Protein AF-A0A9N9D091-F1 (afdb_monomer)

Structure (mmCIF, N/CA/C/O backbone):
data_AF-A0A9N9D091-F1
#
_entry.id   AF-A0A9N9D091-F1
#
loop_
_atom_site.group_PDB
_atom_site.id
_atom_site.type_symbol
_atom_site.label_atom_id
_atom_site.label_alt_id
_atom_site.label_comp_id
_atom_site.label_asym_id
_atom_site.label_entity_id
_atom_site.label_seq_id
_atom_site.pdbx_PDB_ins_code
_atom_site.Cartn_x
_atom_site.Cartn_y
_atom_site.Cartn_z
_atom_site.occupancy
_atom_site.B_iso_or_equiv
_atom_site.auth_seq_id
_atom_site.auth_comp_id
_atom_site.auth_asym_id
_atom_site.auth_atom_id
_atom_site.pdbx_PDB_model_num
ATOM 1 N N . MET A 1 1 ? -43.136 30.813 -58.481 1.00 37.66 1 MET A N 1
ATOM 2 C CA . MET A 1 1 ? -43.114 30.200 -57.138 1.00 37.66 1 MET A CA 1
ATOM 3 C C . MET A 1 1 ? -41.683 29.750 -56.927 1.00 37.66 1 MET A C 1
ATOM 5 O O . MET A 1 1 ? -41.272 28.803 -57.578 1.00 37.66 1 MET A O 1
ATOM 9 N N . THR A 1 2 ? -40.891 30.526 -56.189 1.00 40.81 2 THR A N 1
ATOM 10 C CA . THR A 1 2 ? -39.438 30.324 -56.091 1.00 40.81 2 THR A CA 1
ATOM 11 C C . THR A 1 2 ? -39.129 29.852 -54.680 1.00 40.81 2 THR A C 1
ATOM 13 O O . THR A 1 2 ? -39.356 30.591 -53.723 1.00 40.81 2 THR A O 1
ATOM 16 N N . GLU A 1 3 ? -38.701 28.598 -54.563 1.00 47.16 3 GLU A N 1
ATOM 17 C CA . GLU A 1 3 ? -38.390 27.947 -53.294 1.00 47.16 3 GLU A CA 1
ATOM 18 C C . GLU A 1 3 ? -37.081 28.463 -52.695 1.00 47.16 3 GLU A C 1
ATOM 20 O O . GLU A 1 3 ? -36.070 28.665 -53.369 1.00 47.16 3 GLU A O 1
ATOM 25 N N . VAL A 1 4 ? -37.148 28.682 -51.387 1.00 49.38 4 VAL A N 1
ATOM 26 C CA . VAL A 1 4 ? -36.069 29.101 -50.501 1.00 49.38 4 VAL A CA 1
ATOM 27 C C . VAL A 1 4 ? -35.194 27.884 -50.201 1.00 49.38 4 VAL A C 1
ATOM 29 O O . VAL A 1 4 ? -35.667 26.929 -49.593 1.00 49.38 4 VAL A O 1
ATOM 32 N N . ALA A 1 5 ? -33.912 27.931 -50.564 1.00 48.69 5 ALA A N 1
ATOM 33 C CA . ALA A 1 5 ? -32.923 26.957 -50.110 1.00 48.69 5 ALA A CA 1
ATOM 34 C C . ALA A 1 5 ? -31.899 27.650 -49.202 1.00 48.69 5 ALA A C 1
ATOM 36 O O . ALA A 1 5 ? -31.022 28.392 -49.637 1.00 48.69 5 AL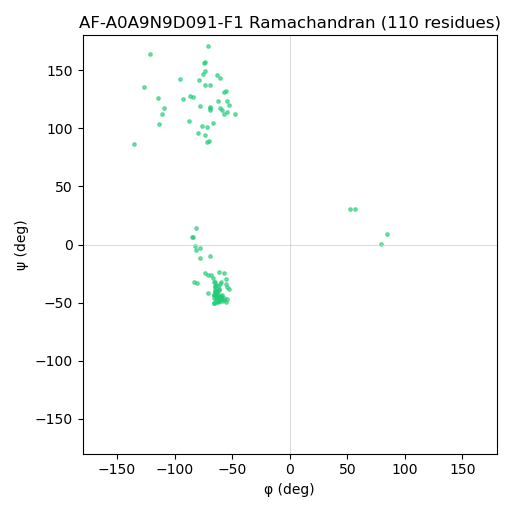A A O 1
ATOM 37 N N . THR A 1 6 ? -32.057 27.417 -47.903 1.00 42.56 6 THR A N 1
ATOM 38 C CA . THR A 1 6 ? -31.138 27.796 -46.830 1.00 42.56 6 THR A CA 1
ATOM 39 C C . THR A 1 6 ? -29.847 26.980 -46.904 1.00 42.56 6 THR A C 1
ATOM 41 O O . THR A 1 6 ? -29.866 25.772 -46.666 1.00 42.56 6 THR A O 1
ATOM 44 N N . THR A 1 7 ? -28.708 27.626 -47.150 1.00 43.16 7 THR A N 1
ATOM 45 C CA . THR A 1 7 ? -27.390 26.976 -47.068 1.00 43.16 7 THR A CA 1
ATOM 46 C C . THR A 1 7 ? -26.860 27.057 -45.636 1.00 43.16 7 THR A C 1
ATOM 48 O O . THR A 1 7 ? -26.455 28.115 -45.151 1.00 43.16 7 THR A O 1
ATOM 51 N N . LYS A 1 8 ? -26.889 25.922 -44.931 1.00 44.31 8 LYS A N 1
ATOM 52 C CA . LYS A 1 8 ? -26.371 25.752 -43.569 1.00 44.31 8 LYS A CA 1
ATOM 53 C C . LYS A 1 8 ? -24.841 25.851 -43.590 1.00 44.31 8 LYS A C 1
ATOM 55 O O . LYS A 1 8 ? -24.161 25.059 -44.232 1.00 44.31 8 LYS A O 1
ATOM 60 N N . LYS A 1 9 ? -24.301 26.852 -42.896 1.00 43.09 9 LYS A N 1
ATOM 61 C CA . LYS A 1 9 ? -22.863 27.107 -42.750 1.00 43.09 9 LYS A CA 1
ATOM 62 C C . LYS A 1 9 ? -22.270 26.061 -41.795 1.00 43.09 9 LYS A C 1
ATOM 64 O O . LYS A 1 9 ? -22.329 26.234 -40.580 1.00 43.09 9 LYS A O 1
ATOM 69 N N . GLU A 1 10 ? -21.736 24.963 -42.322 1.00 46.38 10 GLU A N 1
ATOM 70 C CA . GLU A 1 10 ? -20.969 24.000 -41.524 1.00 46.38 10 GLU A CA 1
ATOM 71 C C . GLU A 1 10 ? -19.610 24.605 -41.153 1.00 46.38 10 GLU A C 1
ATOM 73 O O . GLU A 1 10 ? -18.676 24.670 -41.950 1.00 46.38 10 GLU A O 1
ATOM 78 N N . GLN A 1 11 ? -19.505 25.093 -39.918 1.00 51.84 11 GLN A N 1
ATOM 79 C CA . GLN A 1 11 ? -18.235 25.487 -39.321 1.00 51.84 11 GLN A CA 1
ATOM 80 C C . GLN A 1 11 ? -17.524 24.226 -38.828 1.00 51.84 11 GLN A C 1
ATOM 82 O O . GLN A 1 11 ? -17.790 23.723 -37.738 1.00 51.84 11 GLN A O 1
ATOM 87 N N . ARG A 1 12 ? -16.616 23.694 -39.646 1.00 48.41 12 ARG A N 1
ATOM 88 C CA . ARG A 1 12 ? -15.719 22.608 -39.249 1.00 48.41 12 ARG A CA 1
ATOM 89 C C . ARG A 1 12 ? -14.618 23.203 -38.363 1.00 48.41 12 ARG A C 1
ATOM 91 O O . ARG A 1 12 ? -13.705 23.850 -38.872 1.00 48.41 12 ARG A O 1
ATOM 98 N N . LEU A 1 13 ? -14.719 23.032 -37.040 1.00 58.34 13 LEU A N 1
ATOM 99 C CA . LEU A 1 13 ? -13.636 23.389 -36.117 1.00 58.34 13 LEU A CA 1
ATOM 100 C C . LEU A 1 13 ? -12.383 22.588 -36.497 1.00 58.34 13 LEU A C 1
ATOM 102 O O . LEU A 1 13 ? -12.361 21.360 -36.411 1.00 58.34 13 LEU A O 1
ATOM 106 N N . LEU A 1 14 ? -11.341 23.296 -36.924 1.00 51.22 14 LEU A N 1
ATOM 107 C CA . LEU A 1 14 ? -10.021 22.739 -37.180 1.00 51.22 14 LEU A CA 1
ATOM 108 C C . LEU A 1 14 ? -9.383 22.365 -35.834 1.00 51.22 14 LEU A C 1
ATOM 110 O O . LEU A 1 14 ? -8.707 23.181 -35.206 1.00 51.22 14 LEU A O 1
ATOM 114 N N . ILE A 1 15 ? -9.610 21.136 -35.371 1.00 61.16 15 ILE A N 1
ATOM 115 C CA . ILE A 1 15 ? -8.831 20.566 -34.272 1.00 61.16 15 ILE A CA 1
ATOM 116 C C . ILE A 1 15 ? -7.414 20.391 -34.821 1.00 61.16 15 ILE A C 1
ATOM 118 O O . ILE A 1 15 ? -7.166 19.531 -35.666 1.00 61.16 15 ILE A O 1
ATOM 122 N N . LYS A 1 16 ? -6.493 21.271 -34.414 1.00 47.19 16 LYS A N 1
ATOM 123 C CA . LYS A 1 16 ? -5.079 21.146 -34.777 1.00 47.19 16 LYS A CA 1
ATOM 124 C C . LYS A 1 16 ? -4.597 19.774 -34.294 1.00 47.19 16 LYS A C 1
ATOM 126 O O . LYS A 1 16 ? -4.851 19.455 -33.132 1.00 47.19 16 LYS A O 1
ATOM 131 N N . PRO A 1 17 ? -3.917 18.970 -35.129 1.00 46.66 17 PRO A N 1
ATOM 132 C CA . PRO A 1 17 ? -3.369 17.708 -34.667 1.00 46.66 17 PRO A CA 1
ATOM 133 C C . PRO A 1 17 ? -2.372 18.015 -33.551 1.00 46.66 17 PRO A C 1
ATOM 135 O O . PRO A 1 17 ? -1.384 18.725 -33.759 1.00 46.66 17 PRO A O 1
ATOM 138 N N . THR A 1 18 ? -2.660 17.525 -32.347 1.00 57.88 18 THR A N 1
ATOM 139 C CA . THR A 1 18 ? -1.695 17.488 -31.253 1.00 57.88 18 THR A CA 1
ATOM 140 C C . THR A 1 18 ? -0.463 16.787 -31.808 1.00 57.88 18 THR A C 1
ATOM 142 O O . THR A 1 18 ? -0.589 15.668 -32.305 1.00 57.88 18 THR A O 1
ATOM 145 N N . LYS A 1 19 ? 0.697 17.461 -31.819 1.00 59.66 19 LYS A N 1
ATOM 146 C CA . LYS A 1 19 ? 1.964 16.861 -32.262 1.00 59.66 19 LYS A CA 1
ATOM 147 C C . LYS A 1 19 ? 2.081 15.502 -31.578 1.00 59.66 19 LYS A C 1
ATOM 149 O O . LYS A 1 19 ? 2.152 15.454 -30.352 1.00 59.66 19 LYS A O 1
ATOM 154 N N . GLY A 1 20 ? 2.009 14.427 -32.363 1.00 48.81 20 GLY A N 1
ATOM 155 C CA . GLY A 1 20 ? 2.147 13.074 -31.846 1.00 48.81 20 GLY A CA 1
ATOM 156 C C . GLY A 1 20 ? 3.458 13.003 -31.080 1.00 48.81 20 GLY A C 1
ATOM 157 O O . GLY A 1 20 ? 4.501 13.379 -31.618 1.00 48.81 20 GLY A O 1
ATOM 158 N N . LEU A 1 21 ? 3.382 12.607 -29.810 1.00 58.72 21 LEU A N 1
ATOM 159 C CA . LEU A 1 21 ? 4.558 12.289 -29.016 1.00 58.72 21 LEU A CA 1
ATOM 160 C C . LEU A 1 21 ? 5.321 11.232 -29.823 1.00 58.7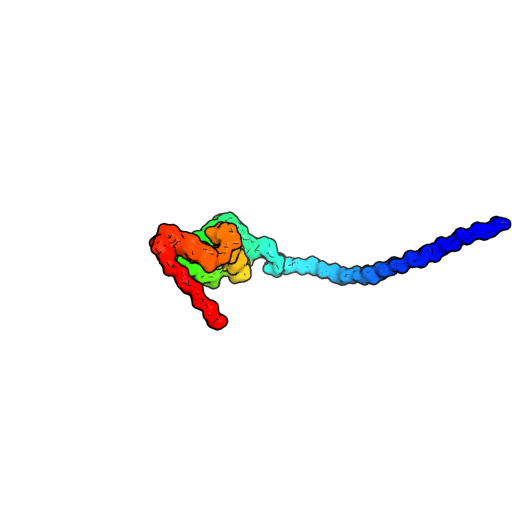2 21 LEU A C 1
ATOM 162 O O . LEU A 1 21 ? 4.772 10.158 -30.076 1.00 58.72 21 LEU A O 1
ATOM 166 N N . GLN A 1 22 ? 6.521 11.545 -30.313 1.00 57.88 22 GLN A N 1
ATOM 167 C CA . GLN A 1 22 ? 7.363 10.498 -30.882 1.00 57.88 22 GLN A CA 1
ATOM 168 C C . GLN A 1 22 ? 7.532 9.426 -29.807 1.00 57.88 22 GLN A C 1
ATOM 170 O O . GLN A 1 22 ? 7.749 9.760 -28.639 1.00 57.88 22 GLN A O 1
ATOM 175 N N . ALA A 1 23 ? 7.340 8.160 -30.181 1.00 62.56 23 ALA A N 1
ATOM 176 C CA . ALA A 1 23 ? 7.534 7.051 -29.265 1.00 62.56 23 ALA A CA 1
ATOM 177 C C . ALA A 1 23 ? 8.974 7.131 -28.748 1.00 62.56 23 ALA A C 1
ATOM 179 O O . ALA A 1 23 ? 9.919 7.006 -29.522 1.00 62.56 23 ALA A O 1
ATOM 180 N N . SER A 1 24 ? 9.127 7.432 -27.460 1.00 61.94 24 SER A N 1
ATOM 181 C CA . SER A 1 24 ? 10.425 7.383 -26.802 1.00 61.94 24 SER A CA 1
ATOM 182 C C . SER A 1 24 ? 10.914 5.939 -26.857 1.00 61.94 24 SER A C 1
ATOM 184 O O . SER A 1 24 ? 10.211 5.045 -26.389 1.00 61.94 24 SER A O 1
ATOM 186 N N . GLU A 1 25 ? 12.099 5.709 -27.424 1.00 65.69 25 GLU A N 1
ATOM 187 C CA . GLU A 1 25 ? 12.760 4.393 -27.406 1.00 65.69 25 GLU A CA 1
ATOM 188 C C . GLU A 1 25 ? 13.242 4.010 -25.998 1.00 65.69 25 GLU A C 1
ATOM 190 O O . GLU A 1 25 ? 13.618 2.865 -25.753 1.00 65.69 25 GLU A O 1
ATOM 195 N N . ASP A 1 26 ? 13.204 4.957 -25.054 1.00 71.25 26 ASP A N 1
ATOM 196 C CA . ASP A 1 26 ? 13.530 4.709 -23.658 1.00 71.25 26 ASP A CA 1
ATOM 197 C C . ASP A 1 26 ? 12.427 3.890 -22.975 1.00 71.25 26 ASP A C 1
ATOM 199 O O . ASP A 1 26 ? 11.481 4.411 -22.372 1.00 71.25 26 ASP A O 1
ATOM 203 N N . ILE A 1 27 ? 12.572 2.571 -23.078 1.00 72.25 27 ILE A N 1
ATOM 204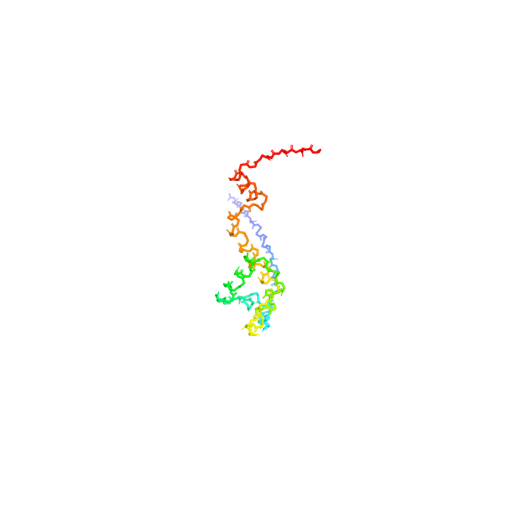 C CA . ILE A 1 27 ? 11.728 1.587 -22.405 1.00 72.25 27 ILE A CA 1
ATOM 205 C C . ILE A 1 27 ? 11.726 1.773 -20.883 1.00 72.25 27 ILE A C 1
ATOM 207 O O . ILE A 1 27 ? 10.749 1.382 -20.246 1.00 72.25 27 ILE A O 1
ATOM 211 N N . LEU A 1 28 ? 12.758 2.383 -20.286 1.00 73.88 28 LEU A N 1
ATOM 212 C CA . LEU A 1 28 ? 12.847 2.578 -18.837 1.00 73.88 28 LEU A CA 1
ATOM 213 C C . LEU A 1 28 ? 11.898 3.669 -18.347 1.00 73.88 28 LEU A C 1
ATOM 215 O O . LEU A 1 28 ? 11.487 3.634 -17.195 1.00 73.88 28 LEU A O 1
ATOM 219 N N . GLY A 1 29 ? 11.506 4.607 -19.211 1.00 76.69 29 GLY A N 1
ATOM 220 C CA . GLY A 1 29 ? 10.516 5.630 -18.878 1.00 76.69 29 GLY A CA 1
ATOM 221 C C . GLY A 1 29 ? 9.070 5.126 -18.910 1.00 76.69 29 GLY A C 1
ATOM 222 O O . GLY A 1 29 ? 8.160 5.829 -18.463 1.00 76.69 29 GLY A O 1
ATOM 223 N N . HIS A 1 30 ? 8.824 3.929 -19.454 1.00 83.44 30 HIS A N 1
ATOM 224 C CA . HIS A 1 30 ? 7.467 3.432 -19.632 1.00 83.44 30 HIS A CA 1
ATOM 225 C C . HIS A 1 30 ? 6.937 2.770 -18.344 1.00 83.44 30 HIS A C 1
ATOM 227 O O . HIS A 1 30 ? 7.542 1.819 -17.846 1.00 83.44 30 HIS A O 1
ATOM 233 N N . PRO A 1 31 ? 5.759 3.171 -17.815 1.00 83.12 31 PRO A N 1
ATOM 234 C CA . PRO A 1 31 ? 5.224 2.624 -16.564 1.00 83.12 31 PRO A CA 1
ATOM 235 C C . PRO A 1 31 ? 5.069 1.100 -16.540 1.00 83.12 31 PRO A C 1
ATOM 237 O O . PRO A 1 31 ? 5.161 0.489 -15.477 1.00 83.12 31 PRO A O 1
ATOM 240 N N . SER A 1 32 ? 4.829 0.470 -17.698 1.00 86.00 32 SER A N 1
ATOM 241 C CA . SER A 1 32 ? 4.719 -0.991 -17.767 1.00 86.00 32 SER A CA 1
ATOM 242 C C . SER A 1 32 ? 6.042 -1.706 -17.509 1.00 86.00 32 SER A C 1
ATOM 244 O O . SER A 1 32 ? 6.010 -2.847 -17.063 1.00 86.00 32 SER A O 1
ATOM 246 N N . SER A 1 33 ? 7.176 -1.061 -17.785 1.00 85.88 33 SER A N 1
ATOM 247 C CA . SER A 1 33 ? 8.512 -1.632 -17.601 1.00 85.88 33 SER A CA 1
ATOM 248 C C . SER A 1 33 ? 8.869 -1.758 -16.124 1.00 85.88 33 SER A C 1
ATOM 250 O O . SER A 1 33 ? 9.603 -2.658 -15.743 1.00 85.88 33 SER A O 1
ATOM 252 N N . HIS A 1 34 ? 8.280 -0.915 -15.272 1.00 89.62 34 HIS A N 1
ATOM 253 C CA . HIS A 1 34 ? 8.437 -0.987 -13.819 1.00 89.62 34 HIS A CA 1
ATOM 254 C C . HIS A 1 34 ? 7.486 -1.988 -13.146 1.00 89.62 34 HIS A C 1
ATOM 256 O O . HIS A 1 34 ? 7.384 -1.985 -11.917 1.00 89.62 34 HIS A O 1
ATOM 262 N N . ARG A 1 35 ? 6.712 -2.781 -13.903 1.00 91.12 35 ARG A N 1
ATOM 263 C CA . ARG A 1 35 ? 5.775 -3.752 -13.317 1.00 91.12 35 ARG A CA 1
ATOM 264 C C . ARG A 1 35 ? 6.542 -4.882 -12.644 1.00 91.12 35 ARG A C 1
ATOM 266 O O . ARG A 1 35 ? 7.490 -5.420 -13.202 1.00 91.12 35 ARG A O 1
ATOM 273 N N . LEU A 1 36 ? 6.070 -5.265 -11.464 1.00 93.44 36 LEU A N 1
ATOM 274 C CA . LEU A 1 36 ? 6.577 -6.437 -10.767 1.00 93.44 36 LEU A CA 1
ATOM 275 C C . LEU A 1 36 ? 6.046 -7.714 -11.418 1.00 93.44 36 LEU A C 1
ATOM 277 O O . LEU A 1 36 ? 4.906 -7.749 -11.894 1.00 93.44 36 LEU A O 1
ATOM 281 N N . ASN A 1 37 ? 6.872 -8.757 -11.398 1.00 93.25 37 ASN A N 1
ATOM 282 C CA . ASN A 1 37 ? 6.392 -10.120 -11.589 1.00 93.25 37 ASN A CA 1
ATOM 283 C C . ASN A 1 37 ? 5.583 -10.565 -10.352 1.00 93.25 37 ASN A C 1
ATOM 285 O O . ASN A 1 37 ? 5.559 -9.882 -9.325 1.00 93.25 37 ASN A O 1
ATOM 289 N N . GLU A 1 38 ? 4.914 -11.711 -10.448 1.00 94.38 38 GLU A N 1
ATOM 290 C CA . GLU A 1 38 ? 4.028 -12.178 -9.377 1.00 94.38 38 GLU A CA 1
ATOM 291 C C . GLU A 1 38 ? 4.781 -12.505 -8.076 1.00 94.38 38 GLU A C 1
ATOM 293 O O . GLU A 1 38 ? 4.300 -12.205 -6.986 1.00 94.38 38 GLU A O 1
ATOM 298 N N . ALA A 1 39 ? 5.994 -13.058 -8.178 1.00 94.50 39 ALA A N 1
ATOM 299 C CA . ALA A 1 39 ? 6.812 -13.398 -7.014 1.00 94.50 39 ALA A CA 1
ATOM 300 C C . ALA A 1 39 ? 7.253 -12.141 -6.241 1.00 94.50 39 ALA A C 1
ATOM 302 O O . ALA A 1 39 ? 7.108 -12.063 -5.021 1.00 94.50 39 ALA A O 1
ATOM 303 N N . ASP A 1 40 ? 7.725 -11.126 -6.962 1.00 94.88 40 ASP A N 1
ATOM 304 C CA . ASP A 1 40 ? 8.112 -9.828 -6.417 1.00 94.88 40 ASP A CA 1
ATOM 305 C C . ASP A 1 40 ? 6.902 -9.101 -5.828 1.00 94.88 40 ASP A C 1
ATOM 307 O O . ASP A 1 40 ? 6.994 -8.511 -4.751 1.00 94.88 40 ASP A O 1
ATOM 311 N N . TYR A 1 41 ? 5.747 -9.170 -6.499 1.00 95.56 41 TYR A N 1
ATOM 312 C CA . TYR A 1 41 ? 4.500 -8.612 -5.982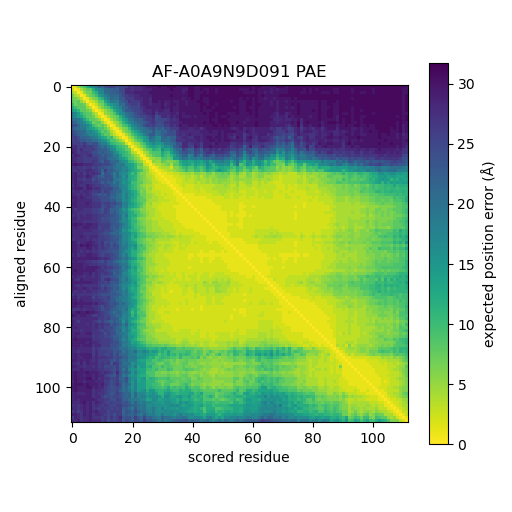 1.00 95.56 41 TYR A CA 1
ATOM 313 C C . TYR A 1 41 ? 4.115 -9.246 -4.642 1.00 95.56 41 TYR A C 1
ATOM 315 O O . TYR A 1 41 ? 3.816 -8.526 -3.686 1.00 95.56 41 TYR A O 1
ATOM 323 N N . GLN A 1 42 ? 4.178 -10.574 -4.543 1.00 95.69 42 GLN A N 1
ATOM 324 C CA . GLN A 1 42 ? 3.871 -11.300 -3.315 1.00 95.69 42 GLN A CA 1
ATOM 325 C C . GLN A 1 42 ? 4.843 -10.935 -2.180 1.00 95.69 42 GLN A C 1
ATOM 327 O O . GLN A 1 42 ? 4.408 -10.656 -1.062 1.00 95.69 42 GLN A O 1
ATOM 332 N N . LYS A 1 43 ? 6.140 -10.801 -2.476 1.00 95.12 43 LYS A N 1
ATOM 333 C CA . LYS A 1 43 ? 7.140 -10.352 -1.497 1.00 95.12 43 LYS A CA 1
ATOM 334 C C . LYS A 1 43 ? 6.866 -8.927 -1.003 1.00 95.12 43 LYS A C 1
ATOM 336 O O . LYS A 1 43 ? 6.913 -8.649 0.196 1.00 95.12 43 LYS A O 1
ATOM 341 N N . VAL A 1 44 ? 6.541 -8.008 -1.916 1.00 95.50 44 VAL A N 1
ATOM 342 C CA . VAL A 1 44 ? 6.144 -6.633 -1.567 1.00 95.50 44 VAL A CA 1
ATOM 343 C C . VAL A 1 44 ? 4.877 -6.631 -0.715 1.00 95.50 44 VAL A C 1
ATOM 345 O O . VAL A 1 44 ? 4.783 -5.837 0.224 1.00 95.50 44 VAL A O 1
ATOM 348 N N . LYS A 1 45 ? 3.922 -7.522 -0.999 1.00 95.62 45 LYS A N 1
ATOM 349 C CA . LYS A 1 45 ? 2.690 -7.672 -0.221 1.00 95.62 45 LYS A CA 1
ATOM 350 C C . LYS A 1 45 ? 2.972 -8.082 1.217 1.00 95.62 45 LYS A C 1
ATOM 3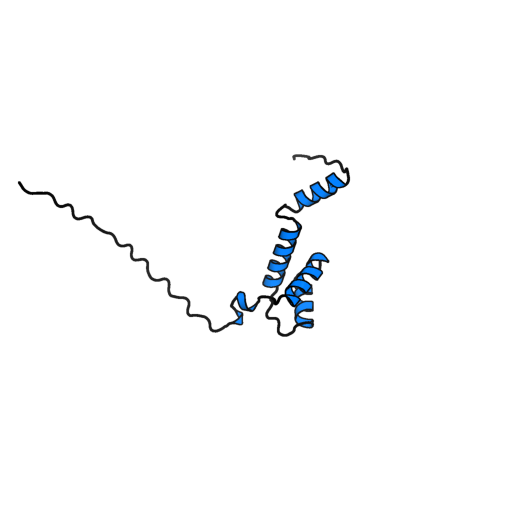52 O O . LYS A 1 45 ? 2.497 -7.405 2.124 1.00 95.62 45 LYS A O 1
ATOM 357 N N . GLU A 1 46 ? 3.792 -9.106 1.418 1.00 95.12 46 GLU A N 1
ATOM 358 C CA . GLU A 1 46 ? 4.186 -9.589 2.746 1.00 95.12 46 GLU A CA 1
ATOM 359 C C . GLU A 1 46 ? 4.883 -8.498 3.568 1.00 95.12 46 GLU A C 1
ATOM 361 O O . GLU A 1 46 ? 4.479 -8.205 4.697 1.00 95.12 46 GLU A O 1
ATOM 366 N N . MET A 1 47 ? 5.866 -7.809 2.979 1.00 95.19 47 MET A N 1
ATOM 367 C CA . MET A 1 47 ? 6.561 -6.711 3.660 1.00 95.19 47 MET A CA 1
ATOM 368 C C . MET A 1 47 ? 5.636 -5.518 3.946 1.00 95.19 47 MET A C 1
ATOM 370 O O . MET A 1 47 ? 5.739 -4.891 5.000 1.00 95.19 47 MET A O 1
ATOM 374 N N . SER A 1 48 ? 4.696 -5.220 3.042 1.00 94.06 48 SER A N 1
ATOM 375 C CA . SER A 1 48 ? 3.698 -4.161 3.246 1.00 94.06 48 SER A CA 1
ATOM 376 C C . SER A 1 48 ? 2.761 -4.491 4.404 1.00 94.06 48 SER A C 1
ATOM 378 O O . SER A 1 48 ? 2.479 -3.618 5.222 1.00 94.06 48 SER A O 1
ATOM 380 N N . THR A 1 49 ? 2.307 -5.744 4.509 1.00 90.88 49 THR A N 1
ATOM 381 C CA . THR A 1 49 ? 1.488 -6.203 5.641 1.00 90.88 49 THR A CA 1
ATOM 382 C C . THR A 1 49 ? 2.259 -6.210 6.959 1.00 90.88 49 THR A C 1
ATOM 384 O O . THR A 1 49 ? 1.664 -5.961 8.002 1.00 90.88 49 THR A O 1
ATOM 387 N N . ALA A 1 50 ? 3.580 -6.407 6.915 1.00 92.88 50 ALA A N 1
ATOM 388 C CA . ALA A 1 50 ? 4.464 -6.289 8.073 1.00 92.88 50 ALA A CA 1
ATOM 389 C C . ALA A 1 50 ? 4.796 -4.829 8.457 1.00 92.88 50 ALA A C 1
ATOM 391 O O . ALA A 1 50 ? 5.483 -4.598 9.447 1.00 92.88 50 ALA A O 1
ATOM 392 N N . GLY A 1 51 ? 4.324 -3.838 7.691 1.00 90.94 51 GLY A N 1
ATOM 393 C CA . GLY A 1 51 ? 4.508 -2.416 7.996 1.00 90.94 51 GLY A CA 1
ATOM 394 C C . GLY A 1 51 ? 5.835 -1.805 7.533 1.00 90.94 51 GLY A C 1
ATOM 395 O O . GLY A 1 51 ? 6.105 -0.652 7.865 1.00 90.94 51 GLY A O 1
ATOM 396 N N . VAL A 1 52 ? 6.639 -2.519 6.738 1.00 94.25 52 VAL A N 1
ATOM 397 C CA . VAL A 1 52 ? 7.947 -2.049 6.241 1.00 94.25 52 VAL A CA 1
ATOM 398 C C . VAL A 1 52 ? 7.786 -0.810 5.344 1.00 94.25 52 VAL A C 1
ATOM 400 O O . VAL A 1 52 ? 6.790 -0.667 4.623 1.00 94.25 52 VAL A O 1
ATOM 403 N N . TYR A 1 53 ? 8.740 0.129 5.365 1.00 93.31 53 TYR A N 1
ATOM 404 C CA . TYR A 1 53 ? 8.662 1.338 4.540 1.00 93.31 53 TYR A CA 1
ATOM 405 C C . TYR A 1 53 ? 8.944 1.057 3.059 1.00 93.31 53 TYR A C 1
ATOM 407 O O . TYR A 1 53 ? 9.730 0.186 2.703 1.00 93.31 53 TYR A O 1
ATOM 415 N N . SER A 1 54 ? 8.332 1.834 2.156 1.00 94.06 54 SER A N 1
ATOM 416 C CA . SER A 1 54 ? 8.439 1.597 0.704 1.00 94.06 54 SER A CA 1
ATOM 417 C C . SER A 1 54 ? 9.876 1.661 0.171 1.00 94.06 54 SER A C 1
ATOM 419 O O . SER A 1 54 ? 10.202 0.956 -0.778 1.00 94.06 54 SER A O 1
ATOM 421 N N . GLN A 1 55 ? 10.732 2.494 0.771 1.00 95.06 55 GLN A N 1
ATOM 422 C CA . GLN A 1 55 ? 12.147 2.587 0.394 1.00 95.06 55 GLN A CA 1
ATOM 423 C C . GLN A 1 55 ? 12.927 1.340 0.821 1.00 95.06 55 GLN A C 1
ATOM 425 O O . GLN A 1 55 ? 13.696 0.804 0.034 1.00 95.06 55 GLN A O 1
ATOM 430 N N . GLU A 1 56 ? 12.673 0.831 2.028 1.00 96.31 56 GLU A N 1
ATOM 431 C CA . GLU A 1 56 ? 13.293 -0.402 2.527 1.00 96.31 56 GLU A CA 1
ATOM 432 C C . GLU A 1 56 ? 12.840 -1.611 1.704 1.00 96.31 56 GLU A C 1
ATOM 434 O O . GLU A 1 56 ? 13.666 -2.415 1.278 1.00 96.31 56 GLU A O 1
ATOM 439 N N . ILE A 1 57 ? 11.541 -1.684 1.390 1.00 96.62 57 ILE A N 1
ATOM 440 C CA . ILE A 1 57 ? 10.973 -2.682 0.478 1.00 96.62 57 ILE A CA 1
ATOM 441 C C . ILE A 1 57 ? 11.688 -2.650 -0.874 1.00 96.62 57 ILE A C 1
ATOM 443 O O . ILE A 1 57 ? 12.052 -3.703 -1.391 1.00 96.62 57 ILE A O 1
ATOM 447 N N . LEU A 1 58 ? 11.893 -1.459 -1.445 1.00 96.38 58 LEU A N 1
ATOM 448 C CA . LEU A 1 58 ? 12.585 -1.301 -2.721 1.00 96.38 58 LEU A CA 1
ATOM 449 C C . LEU A 1 58 ? 14.030 -1.804 -2.637 1.00 96.38 58 LEU A C 1
ATOM 451 O O . LEU A 1 58 ? 14.457 -2.572 -3.494 1.00 96.38 58 LEU A O 1
ATOM 455 N N . SER A 1 59 ? 14.762 -1.429 -1.584 1.00 96.81 59 SER A N 1
ATOM 456 C CA . SER A 1 59 ? 16.132 -1.902 -1.369 1.00 96.81 59 SER A CA 1
ATOM 457 C C . SER A 1 59 ? 16.198 -3.424 -1.238 1.00 96.81 59 SER A C 1
ATOM 459 O O . SER A 1 59 ? 17.017 -4.061 -1.897 1.00 96.81 59 SER A O 1
ATOM 461 N N . MET A 1 60 ? 15.312 -4.027 -0.443 1.00 96.06 60 MET A N 1
ATOM 462 C CA . MET A 1 60 ? 15.244 -5.483 -0.279 1.00 96.06 60 MET A CA 1
ATOM 463 C C . MET A 1 60 ? 14.826 -6.200 -1.567 1.00 96.06 60 MET A C 1
ATOM 465 O O . MET A 1 60 ? 15.256 -7.329 -1.809 1.00 96.06 60 MET A O 1
ATOM 469 N N . LEU A 1 61 ? 13.982 -5.565 -2.384 1.00 95.62 61 LEU A N 1
ATOM 470 C CA . LEU A 1 61 ? 13.569 -6.083 -3.681 1.00 95.62 61 LEU A CA 1
ATOM 471 C C . LEU A 1 61 ? 14.756 -6.128 -4.646 1.00 95.62 61 LEU A C 1
ATOM 473 O O . LEU A 1 61 ? 15.022 -7.189 -5.202 1.00 95.62 61 LEU A O 1
ATOM 477 N N . HIS A 1 62 ? 15.505 -5.031 -4.779 1.00 95.19 62 HIS A N 1
ATOM 478 C CA . HIS A 1 62 ? 16.698 -4.963 -5.634 1.00 95.19 62 HIS A CA 1
ATOM 479 C C . HIS A 1 62 ? 17.827 -5.880 -5.159 1.00 95.19 62 HIS A C 1
ATOM 481 O O . HIS A 1 62 ? 18.547 -6.435 -5.980 1.00 95.19 62 HIS A O 1
ATOM 487 N N . GLN A 1 63 ? 17.957 -6.100 -3.847 1.00 95.12 63 GLN A N 1
ATOM 488 C CA . GLN A 1 63 ? 18.897 -7.088 -3.308 1.00 95.12 63 GLN A CA 1
ATOM 489 C C . GLN A 1 63 ? 18.535 -8.522 -3.712 1.00 95.12 63 GLN A C 1
ATOM 491 O O . GLN A 1 63 ? 19.426 -9.317 -3.994 1.00 95.12 63 GLN A O 1
ATOM 496 N N . SER A 1 64 ? 17.244 -8.872 -3.729 1.00 93.81 64 SER A N 1
ATOM 497 C CA . SER A 1 64 ? 16.807 -10.218 -4.127 1.00 93.81 64 SER A CA 1
ATOM 498 C C . SER A 1 64 ? 16.673 -10.420 -5.630 1.00 93.81 64 SER A C 1
ATOM 500 O O . SER A 1 64 ? 16.866 -11.532 -6.105 1.00 93.81 64 SER A O 1
ATOM 502 N N . ASN A 1 65 ? 16.308 -9.367 -6.357 1.00 93.06 65 ASN A N 1
ATOM 503 C CA . ASN A 1 65 ? 16.114 -9.369 -7.797 1.00 93.06 65 ASN A CA 1
ATOM 504 C C . ASN A 1 65 ? 16.779 -8.113 -8.390 1.00 93.06 65 ASN A C 1
ATOM 506 O O . ASN A 1 65 ? 16.113 -7.082 -8.550 1.00 93.06 65 ASN A O 1
ATOM 510 N N . PRO A 1 66 ? 18.085 -8.187 -8.705 1.00 92.38 66 PRO A N 1
ATOM 511 C CA . PRO A 1 66 ? 18.829 -7.070 -9.286 1.00 92.38 66 PRO A CA 1
ATOM 512 C C . PRO A 1 66 ? 18.291 -6.607 -10.646 1.00 92.38 66 PRO A C 1
ATOM 514 O O . PRO A 1 66 ? 18.478 -5.448 -11.006 1.00 92.38 66 PRO A O 1
ATOM 517 N N . ASP A 1 67 ? 17.589 -7.479 -11.376 1.00 91.31 67 ASP A N 1
ATOM 518 C CA . ASP A 1 67 ? 17.024 -7.179 -12.698 1.00 91.31 67 ASP A CA 1
ATOM 519 C C . ASP A 1 67 ? 15.690 -6.416 -12.614 1.00 91.31 67 ASP A C 1
ATOM 521 O O . ASP A 1 67 ? 15.113 -6.014 -13.628 1.00 91.31 67 ASP A O 1
ATOM 525 N N . SER A 1 68 ? 15.164 -6.212 -11.403 1.00 90.44 68 SER A N 1
ATOM 526 C CA . SER A 1 68 ? 13.907 -5.504 -11.198 1.00 90.44 68 SER A CA 1
ATOM 527 C C . SER A 1 68 ? 14.042 -4.017 -11.525 1.00 90.44 68 SER A C 1
ATOM 529 O O . SER A 1 68 ? 14.723 -3.258 -10.837 1.00 90.44 68 SER A O 1
ATOM 531 N N . LEU A 1 69 ? 13.281 -3.560 -12.519 1.00 92.31 69 LEU A N 1
ATOM 532 C CA . LEU A 1 69 ? 13.171 -2.144 -12.886 1.00 92.31 69 LEU A CA 1
ATOM 533 C C . LEU A 1 69 ? 12.189 -1.369 -11.992 1.00 92.31 69 LEU A C 1
ATOM 535 O O . LEU A 1 69 ? 11.745 -0.277 -12.350 1.00 92.31 69 LEU A O 1
ATOM 539 N N . ALA A 1 70 ? 11.790 -1.935 -10.852 1.00 92.19 70 ALA A N 1
ATOM 540 C CA . ALA A 1 70 ? 10.882 -1.284 -9.924 1.00 92.19 70 ALA A CA 1
ATOM 541 C C . ALA A 1 70 ? 11.471 0.029 -9.395 1.00 92.19 70 ALA A C 1
ATOM 543 O O . ALA A 1 70 ? 12.662 0.137 -9.110 1.00 92.19 70 ALA A O 1
ATOM 544 N N . ILE A 1 71 ? 10.599 1.017 -9.207 1.00 93.06 71 ILE A N 1
ATOM 545 C CA . ILE A 1 71 ? 10.940 2.306 -8.606 1.00 93.06 71 ILE A CA 1
ATOM 546 C C . ILE A 1 71 ? 10.081 2.549 -7.366 1.00 93.06 71 ILE A C 1
ATOM 548 O O . ILE A 1 71 ? 9.023 1.940 -7.194 1.00 93.06 71 ILE A O 1
ATOM 552 N N . SER A 1 72 ? 10.484 3.500 -6.522 1.00 92.50 72 SER A N 1
ATOM 553 C CA . SER A 1 72 ? 9.767 3.829 -5.278 1.00 92.50 72 SER A CA 1
ATOM 554 C C . SER A 1 72 ? 8.276 4.123 -5.505 1.00 92.50 72 SER A C 1
ATOM 556 O O . SER A 1 72 ? 7.423 3.653 -4.752 1.00 92.50 72 SER A O 1
ATOM 558 N N . LYS A 1 73 ? 7.935 4.802 -6.611 1.00 92.75 73 LYS A N 1
ATOM 559 C CA . LYS A 1 73 ? 6.542 5.068 -7.002 1.00 92.75 73 LYS A CA 1
ATOM 560 C C . LYS A 1 73 ? 5.742 3.784 -7.258 1.00 92.75 73 LYS A C 1
ATOM 562 O O . LYS A 1 73 ? 4.582 3.711 -6.863 1.00 92.75 73 LYS A O 1
ATOM 567 N N . THR A 1 74 ? 6.351 2.771 -7.875 1.00 93.88 74 THR A N 1
ATOM 568 C CA . TH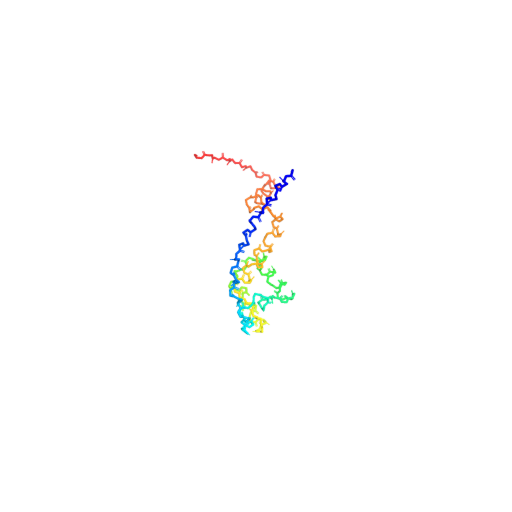R A 1 74 ? 5.728 1.455 -8.081 1.00 93.88 74 THR A CA 1
ATOM 569 C C . THR A 1 74 ? 5.410 0.804 -6.741 1.00 93.88 74 THR A C 1
ATOM 571 O O . THR A 1 74 ? 4.276 0.382 -6.521 1.00 93.88 74 THR A O 1
ATOM 574 N N . ILE A 1 75 ? 6.380 0.784 -5.824 1.00 95.94 75 ILE A N 1
ATOM 575 C CA . ILE A 1 75 ? 6.212 0.185 -4.495 1.00 95.94 75 ILE A CA 1
ATOM 576 C C . ILE A 1 75 ? 5.141 0.920 -3.689 1.00 95.94 75 ILE A C 1
ATOM 578 O O . ILE A 1 75 ? 4.264 0.282 -3.112 1.00 95.94 75 ILE A O 1
ATOM 582 N N . TYR A 1 76 ? 5.158 2.255 -3.695 1.00 94.81 76 TYR A N 1
ATOM 583 C CA . TYR A 1 76 ? 4.134 3.071 -3.043 1.00 94.81 76 TYR A CA 1
ATOM 584 C C . TYR A 1 76 ? 2.729 2.757 -3.572 1.00 94.81 76 TYR A C 1
ATOM 586 O O . TYR A 1 76 ? 1.818 2.514 -2.783 1.00 94.81 76 TYR A O 1
ATOM 594 N N . ASN A 1 77 ? 2.555 2.704 -4.895 1.00 93.94 77 ASN A N 1
ATOM 595 C CA . ASN A 1 77 ? 1.261 2.409 -5.509 1.00 93.94 77 ASN A CA 1
ATOM 596 C C . ASN A 1 77 ? 0.757 1.008 -5.146 1.00 93.94 77 ASN A C 1
ATOM 598 O O . ASN A 1 77 ? -0.419 0.839 -4.831 1.00 93.94 77 ASN A O 1
ATOM 602 N N . ILE A 1 78 ? 1.644 0.009 -5.172 1.00 94.44 78 ILE A N 1
ATOM 603 C CA . ILE A 1 78 ? 1.310 -1.369 -4.801 1.00 94.44 78 ILE A CA 1
ATOM 604 C C . ILE A 1 78 ? 0.912 -1.441 -3.329 1.00 94.44 78 ILE A C 1
ATOM 606 O O . ILE A 1 78 ? -0.141 -1.989 -3.015 1.00 94.44 78 ILE A O 1
ATOM 610 N N . ARG A 1 79 ? 1.698 -0.832 -2.438 1.00 94.00 79 ARG A N 1
ATOM 611 C CA . ARG A 1 79 ? 1.390 -0.755 -1.007 1.00 94.00 79 ARG A CA 1
ATOM 612 C C . ARG A 1 79 ? 0.036 -0.098 -0.758 1.00 94.00 79 ARG A C 1
ATOM 614 O O . ARG A 1 79 ? -0.757 -0.624 0.015 1.00 94.00 79 ARG A O 1
ATOM 621 N N . ASN A 1 80 ? -0.236 1.024 -1.420 1.00 91.94 80 ASN A N 1
ATOM 622 C CA . ASN A 1 80 ? -1.507 1.725 -1.279 1.00 91.94 80 ASN A CA 1
ATOM 623 C C . ASN A 1 80 ? -2.681 0.866 -1.771 1.00 91.94 80 ASN A C 1
ATOM 625 O O . ASN A 1 80 ? -3.717 0.820 -1.118 1.00 91.94 80 ASN A O 1
ATOM 629 N N . LYS A 1 81 ? -2.502 0.127 -2.876 1.00 92.31 81 LYS A N 1
ATOM 630 C CA . LYS A 1 81 ? -3.498 -0.837 -3.360 1.00 92.31 81 LYS A CA 1
ATOM 631 C C . LYS A 1 81 ? -3.756 -1.942 -2.331 1.00 92.31 81 LYS A C 1
ATOM 633 O O . LYS A 1 81 ? -4.903 -2.190 -1.995 1.00 92.31 81 LYS A O 1
ATOM 638 N N . ILE A 1 82 ? -2.702 -2.548 -1.781 1.00 91.94 82 ILE A N 1
ATOM 639 C CA . ILE A 1 82 ? -2.824 -3.582 -0.741 1.00 91.94 82 ILE A CA 1
ATOM 640 C C . ILE A 1 82 ? -3.556 -3.036 0.487 1.00 91.94 82 ILE A C 1
ATOM 642 O O . ILE A 1 82 ? -4.430 -3.702 1.028 1.00 91.94 82 ILE A O 1
ATOM 646 N N . GLN A 1 83 ? -3.223 -1.822 0.924 1.00 89.62 83 GLN A N 1
ATOM 647 C CA . GLN A 1 83 ? -3.886 -1.192 2.061 1.00 89.62 83 GLN A CA 1
ATOM 648 C C . GLN A 1 83 ? -5.366 -0.925 1.778 1.00 89.62 83 GLN A C 1
ATOM 650 O O . GLN A 1 83 ? -6.203 -1.225 2.622 1.00 89.62 83 GLN A O 1
ATOM 655 N N . HIS A 1 84 ? -5.691 -0.398 0.600 1.00 89.44 84 HIS A N 1
ATOM 656 C CA . HIS A 1 84 ? -7.070 -0.176 0.181 1.00 89.44 84 HIS A CA 1
ATOM 657 C C . HIS A 1 84 ? -7.876 -1.483 0.151 1.00 89.44 84 HIS A C 1
ATOM 659 O O . HIS A 1 84 ? -8.992 -1.530 0.669 1.00 89.44 84 HIS A O 1
ATOM 665 N N . ASP A 1 85 ? -7.294 -2.548 -0.403 1.00 89.56 85 ASP A N 1
ATOM 666 C CA . ASP A 1 85 ? -7.921 -3.868 -0.479 1.00 89.56 85 ASP A CA 1
ATOM 667 C C . ASP A 1 85 ? -8.120 -4.467 0.926 1.00 89.56 85 ASP A C 1
ATOM 669 O O . ASP A 1 85 ? -9.190 -4.993 1.229 1.00 89.56 85 ASP A O 1
ATOM 673 N N . ASN A 1 86 ? -7.137 -4.311 1.821 1.00 86.81 86 ASN A N 1
ATOM 674 C CA . ASN A 1 86 ? -7.238 -4.734 3.223 1.00 86.81 86 ASN A CA 1
ATOM 675 C C . ASN A 1 86 ? -8.319 -3.965 3.994 1.00 86.81 86 ASN A C 1
ATOM 677 O O . ASN A 1 86 ? -8.965 -4.530 4.872 1.00 86.81 86 ASN A O 1
ATOM 681 N N . LEU A 1 87 ? -8.514 -2.684 3.674 1.00 87.44 87 LEU A N 1
ATOM 682 C CA . LEU A 1 87 ? -9.557 -1.847 4.263 1.00 87.44 87 LEU A CA 1
ATOM 683 C C . LEU A 1 87 ? -10.923 -2.038 3.594 1.00 87.44 87 LEU A C 1
ATOM 685 O O . LEU A 1 87 ? -11.877 -1.386 4.004 1.00 87.44 87 LEU A O 1
ATOM 689 N N . GLN A 1 88 ? -11.034 -2.890 2.568 1.00 86.75 88 GLN A N 1
ATOM 690 C CA . GLN A 1 88 ? -12.270 -3.109 1.805 1.00 86.75 88 GLN A CA 1
ATOM 691 C C . GLN A 1 88 ? -12.904 -1.801 1.283 1.00 86.75 88 GLN A C 1
ATOM 693 O O . GLN A 1 88 ? -14.119 -1.697 1.141 1.00 86.75 88 GLN A O 1
ATOM 698 N N . 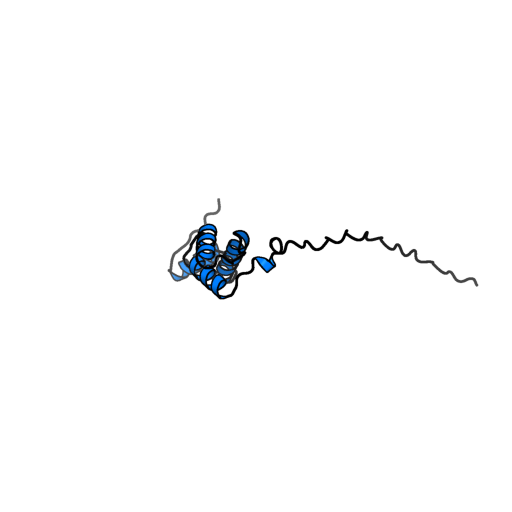GLY A 1 89 ? -12.083 -0.783 1.002 1.00 82.06 89 GLY A N 1
ATOM 699 C CA . GLY A 1 89 ? -12.545 0.547 0.585 1.00 82.06 89 GLY A CA 1
ATOM 700 C C . GLY A 1 89 ? -13.038 1.464 1.715 1.00 82.06 89 GLY A C 1
ATOM 701 O O . GLY A 1 89 ? -13.406 2.608 1.446 1.00 82.06 89 GLY A O 1
ATOM 702 N N . CYS A 1 90 ? -13.009 1.020 2.974 1.00 87.88 90 CYS A N 1
ATOM 703 C CA . CYS A 1 90 ? -13.272 1.869 4.133 1.00 87.88 90 CYS A CA 1
ATOM 704 C C . CYS A 1 90 ? -12.089 2.804 4.420 1.00 87.88 90 CYS A C 1
ATOM 706 O O . CYS A 1 90 ? -10.933 2.533 4.082 1.00 87.88 90 CYS A O 1
ATOM 708 N N . THR A 1 91 ? -12.358 3.925 5.093 1.00 88.88 91 THR A N 1
ATOM 709 C CA . THR A 1 91 ? -11.268 4.764 5.608 1.00 88.88 91 THR A CA 1
ATOM 710 C C . THR A 1 91 ? -10.623 4.100 6.825 1.00 88.88 91 THR A C 1
ATOM 712 O O . THR A 1 91 ? -11.260 3.318 7.531 1.00 88.88 91 THR A O 1
ATOM 715 N N . LEU A 1 92 ? -9.371 4.463 7.124 1.00 87.81 92 LEU A N 1
ATOM 716 C CA . LEU A 1 92 ? -8.676 3.998 8.333 1.00 87.81 92 LEU A CA 1
ATOM 717 C C . LEU A 1 92 ? -9.464 4.292 9.615 1.00 87.81 92 LEU A C 1
ATOM 719 O O . LEU A 1 92 ? -9.462 3.478 10.529 1.00 87.81 92 LEU A O 1
ATOM 723 N N . ILE A 1 93 ? -10.146 5.439 9.668 1.00 90.81 93 ILE A N 1
ATOM 724 C CA . ILE A 1 93 ? -10.973 5.833 10.813 1.00 90.81 93 ILE A CA 1
ATOM 725 C C . ILE A 1 93 ? -12.170 4.887 10.967 1.00 90.81 93 ILE A C 1
ATOM 727 O O . ILE A 1 93 ? -12.443 4.455 12.079 1.00 90.81 93 ILE A O 1
ATOM 731 N N . HIS A 1 94 ? -12.845 4.520 9.871 1.00 89.81 94 HIS A N 1
ATOM 732 C CA . HIS A 1 94 ? -13.949 3.555 9.928 1.00 89.81 94 HIS A CA 1
ATOM 733 C C . HIS A 1 94 ? -13.460 2.176 10.377 1.00 89.81 94 HIS A C 1
ATOM 735 O O . HIS A 1 94 ? -13.986 1.642 11.344 1.00 89.81 94 HIS A O 1
ATOM 741 N N . ALA A 1 95 ? -12.394 1.650 9.763 1.00 89.31 95 ALA A N 1
ATOM 742 C CA . ALA A 1 95 ? -11.836 0.352 10.148 1.00 89.31 95 ALA A CA 1
ATOM 743 C C . ALA A 1 95 ? -11.358 0.324 11.612 1.00 89.31 95 ALA A C 1
ATOM 745 O O . ALA A 1 95 ? -11.454 -0.703 12.284 1.00 89.31 95 ALA A O 1
ATOM 746 N N . LEU A 1 96 ? -10.852 1.455 12.116 1.00 90.75 96 LEU A N 1
ATOM 747 C CA . LEU A 1 96 ? -10.512 1.623 13.524 1.00 90.75 96 LEU A CA 1
ATOM 748 C C . LEU A 1 96 ? -11.763 1.561 14.405 1.00 90.75 96 LEU A C 1
ATOM 750 O O . LEU A 1 96 ? -11.771 0.806 15.372 1.00 90.75 96 LEU A O 1
ATOM 754 N N . PHE A 1 97 ? -12.807 2.327 14.082 1.00 91.50 97 PHE A N 1
ATOM 755 C CA . PHE A 1 97 ? -14.049 2.300 14.851 1.00 91.50 97 PHE A CA 1
ATOM 756 C C . PHE A 1 97 ? -14.683 0.912 14.858 1.00 91.50 97 PHE A C 1
ATOM 758 O O . PHE A 1 97 ? -15.017 0.441 15.937 1.00 91.50 97 PHE A O 1
ATOM 765 N N . ASP A 1 98 ? -14.741 0.220 13.719 1.00 89.88 98 ASP A N 1
ATOM 766 C CA . ASP A 1 98 ? -15.257 -1.151 13.634 1.00 89.88 98 ASP A CA 1
ATOM 767 C C . ASP A 1 98 ? -14.508 -2.081 14.601 1.00 89.88 98 ASP A C 1
ATOM 769 O O . ASP A 1 98 ? -15.116 -2.766 15.425 1.00 89.88 98 ASP A O 1
ATOM 773 N N . LYS A 1 99 ? -13.169 -2.039 14.574 1.00 90.12 99 LYS A N 1
ATOM 774 C CA . LYS A 1 99 ? -12.306 -2.837 15.461 1.00 90.12 99 LYS A CA 1
ATOM 775 C C . LYS A 1 99 ? -12.496 -2.512 16.935 1.00 90.12 99 LYS A C 1
ATOM 777 O O . LYS A 1 99 ? -12.398 -3.399 17.780 1.00 90.12 99 LYS A O 1
ATOM 782 N N . LEU A 1 100 ? -12.743 -1.253 17.265 1.00 92.69 100 LEU A N 1
ATOM 783 C CA . LEU A 1 100 ? -12.959 -0.868 18.646 1.00 92.69 100 LEU A CA 1
ATOM 784 C C . LEU A 1 100 ? -14.389 -1.165 19.123 1.00 92.69 100 LEU A C 1
ATOM 786 O O . LEU A 1 100 ? -14.585 -1.528 20.281 1.00 92.69 100 LEU A O 1
ATOM 790 N N . THR A 1 101 ? -15.386 -1.076 18.247 1.00 91.94 101 THR A N 1
ATOM 791 C CA . THR A 1 101 ? -16.750 -1.520 18.544 1.00 91.94 101 THR A CA 1
ATOM 792 C C . THR A 1 101 ? -16.790 -3.032 18.773 1.00 91.94 101 THR A C 1
ATOM 794 O O . THR A 1 101 ? -17.412 -3.466 19.738 1.00 91.94 101 THR A O 1
ATOM 797 N N . GLU A 1 102 ? -16.052 -3.831 17.988 1.00 93.06 102 GLU A N 1
ATOM 798 C CA . GLU A 1 102 ? -15.840 -5.267 18.261 1.00 93.06 102 GLU A CA 1
ATOM 799 C C . GLU A 1 102 ? -15.261 -5.513 19.670 1.00 93.06 102 GLU A C 1
ATOM 801 O O . GLU A 1 102 ? -15.579 -6.512 20.315 1.00 93.06 102 GLU A O 1
ATOM 806 N N . GLY A 1 103 ? -14.421 -4.596 20.161 1.00 93.75 103 GLY A N 1
ATOM 807 C CA . GLY A 1 103 ? -13.809 -4.643 21.490 1.00 93.75 103 GLY A CA 1
ATOM 808 C C . GLY A 1 103 ? -14.656 -4.064 22.630 1.00 93.75 103 GLY A C 1
ATOM 809 O O . GLY A 1 103 ? -14.141 -3.962 23.741 1.00 93.75 103 GLY A O 1
ATOM 810 N N . ASN A 1 104 ? -15.917 -3.682 22.390 1.00 93.81 104 ASN A N 1
ATOM 811 C CA . ASN A 1 104 ? -16.807 -3.019 23.360 1.00 93.81 104 ASN A CA 1
ATOM 812 C C . ASN A 1 104 ? -16.247 -1.708 23.946 1.00 93.81 104 ASN A C 1
ATOM 814 O O . ASN A 1 104 ? -16.529 -1.362 25.094 1.00 93.81 104 ASN A O 1
ATOM 818 N N . PHE A 1 105 ? -15.443 -0.974 23.179 1.00 92.94 105 PHE A N 1
ATOM 819 C CA . PHE A 1 105 ? -15.001 0.355 23.586 1.00 92.94 105 PHE A CA 1
ATOM 820 C C . PHE A 1 105 ? -16.111 1.394 23.348 1.00 92.94 105 PHE A C 1
ATOM 822 O O . PHE A 1 105 ? -16.802 1.358 22.329 1.00 92.94 105 PHE A O 1
ATOM 829 N N . GLU A 1 106 ? -16.253 2.346 24.272 1.00 90.62 106 GLU A N 1
ATOM 830 C CA . GLU A 1 106 ? -17.159 3.494 24.137 1.00 90.62 106 GLU A CA 1
ATOM 831 C C . GLU A 1 106 ? -16.418 4.725 23.595 1.00 90.62 106 GLU A C 1
ATOM 833 O O . GLU A 1 106 ? -15.276 4.995 23.975 1.00 90.62 106 GLU A O 1
ATOM 838 N N . PHE A 1 107 ? -17.085 5.506 22.739 1.00 86.38 107 PHE A N 1
ATOM 839 C CA . PHE A 1 107 ? -16.521 6.705 22.110 1.00 86.38 107 PHE A CA 1
ATOM 840 C C . PHE A 1 107 ? -17.416 7.919 22.324 1.00 86.38 107 PHE A C 1
ATOM 842 O O . PHE A 1 107 ? -18.625 7.851 22.111 1.00 86.38 107 PHE A O 1
ATOM 849 N N . TYR A 1 108 ? -16.800 9.049 22.673 1.00 88.12 108 TYR A N 1
ATOM 850 C CA . TYR A 1 108 ? -17.469 10.339 22.819 1.00 88.12 108 TYR A CA 1
ATOM 851 C C . TYR A 1 108 ? -16.943 11.302 21.752 1.00 88.12 108 TYR A C 1
ATOM 853 O O . TYR A 1 108 ? -15.736 11.512 21.636 1.00 88.12 108 TYR A O 1
ATOM 861 N N . TYR A 1 109 ? -17.848 11.891 20.969 1.00 84.56 109 TYR A N 1
ATOM 862 C CA . TYR A 1 109 ? -17.506 12.898 19.965 1.00 84.56 109 TYR A CA 1
ATOM 863 C C . TYR A 1 109 ? -17.635 14.294 20.575 1.00 84.56 109 TYR A C 1
ATOM 865 O O . TYR A 1 109 ? -18.702 14.652 21.074 1.00 84.56 109 TYR A O 1
ATOM 873 N N . GLN A 1 110 ? -16.570 15.092 20.507 1.00 88.62 110 GLN A N 1
ATOM 874 C CA . GLN A 1 110 ? -16.599 16.502 20.887 1.00 88.62 110 GLN A CA 1
ATOM 875 C C . GLN A 1 110 ? -16.473 17.359 19.627 1.00 88.62 110 GLN A C 1
ATOM 877 O O . GLN A 1 110 ? -15.473 17.286 18.914 1.00 88.62 110 GLN A O 1
ATOM 882 N N . TYR A 1 111 ? -17.502 18.155 19.350 1.00 81.00 111 TYR A N 1
ATOM 883 C CA . TYR A 1 111 ? -17.437 19.199 18.333 1.00 81.00 111 TYR A CA 1
ATOM 884 C C . TYR A 1 111 ? -16.865 20.461 18.985 1.00 81.00 111 TYR A C 1
ATOM 886 O O . TYR A 1 111 ? -17.336 20.860 20.052 1.00 81.00 111 TYR A O 1
ATOM 894 N N . ASN A 1 112 ? -15.827 21.030 18.370 1.00 70.62 112 ASN A N 1
ATOM 895 C CA . ASN A 1 112 ? -15.237 22.310 18.772 1.00 70.62 112 ASN A CA 1
ATOM 896 C C . ASN A 1 112 ? -16.015 23.485 18.183 1.00 70.62 112 ASN A C 1
ATOM 898 O O . ASN A 1 112 ? -16.472 23.351 17.024 1.00 70.62 112 ASN A O 1
#

pLDDT: mean 81.87, std 17.52, range [37.66, 96.81]

Organism: NCBI:txid1433469

Radius of gyration: 27.04 Å; Cα contacts (8 Å, |Δi|>4): 55; chains: 1; bounding box: 62×44×81 Å

Mean predicted aligned error: 12.79 Å

Foldseek 3Di:
DDDDDDDDDDDDPPPDPDPPDDPPPPPLPDPVLQDDDPVLLVQLLVCLVVVHQLVVSVVVSCVVPVPHSHDSVNSVVSSVVSVCVVCVNDDPVVVVVVVVVVVVDDDDDDDD

Sequence (112 aa):
MTEVATTKKEQRLLIKPTKGLQASEDILGHPSSHRLNEADYQKVKEMSTAGVYSQEILSMLHQSNPDSLAISKTIYNIRNKIQHDNLQGCTLIHALFDKLTEGNFEFYYQYN

Solvent-accessible surface area (backbone atoms only — not comparable to full-atom values): 7255 Å² total; per-residue (Å²)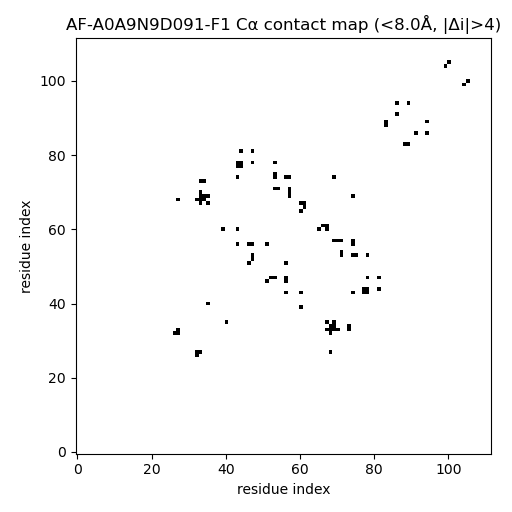: 139,84,82,87,81,85,81,81,83,80,79,77,78,80,76,73,78,72,80,74,76,75,83,70,84,57,58,84,78,37,75,75,55,32,57,70,55,72,70,58,44,52,52,53,48,54,41,45,75,71,65,56,53,48,66,58,52,49,53,55,43,41,72,76,36,74,84,58,60,62,46,59,68,50,44,45,53,52,45,50,49,53,51,40,60,75,43,72,73,50,53,72,68,54,56,46,48,53,57,36,53,75,66,72,57,86,86,84,89,82,86,130

Secondary structure (DSSP, 8-state):
---------------PPP------S-GGGSTTTTPPPHHHHHHHHHHHHTT--HHHHHHHHHHH-TT----HHHHHH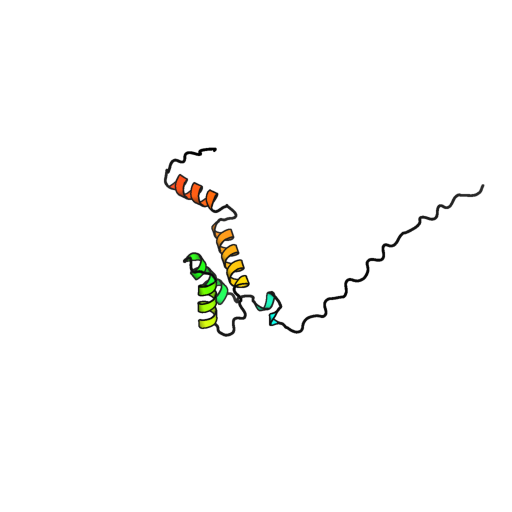HHHHHHHHHTTT--HHHHHHHHHHHTT--------